Protein AF-X1DB88-F1 (afdb_monomer_lite)

Foldseek 3Di:
DDPVVVVVLVVVVVVVLVCQCVVPPVVSNVLLCCCVPVQWDADPNDIAGPDEAECCLQQQVPVPDPVSSVVSPVVHALQNLLVVQLVCVVSNHQEYEDDQPDCPGSNNSSQVSNCVVNVDHHHYD

pLDDT: mean 82.78, std 13.67, range [39.88, 97.75]

Secondary structure (DSSP, 8-state):
--HHHHHHHHHHHHHHHHHHHHS--HHHHHHHHIIIIISEEEETTEEEESS-EESHHHHT--SS-HHHHHHHHHH--HHHHHHHHHHHHHTT--EEES---STTSHHHHHHHHHHHHH--PPEE-

Structure (mmCIF, N/CA/C/O backbone):
data_AF-X1DB88-F1
#
_entry.id   AF-X1DB88-F1
#
loop_
_atom_site.group_PDB
_atom_site.id
_atom_site.type_symbol
_atom_site.label_atom_id
_atom_site.label_alt_id
_atom_site.label_comp_id
_atom_site.label_asym_id
_atom_site.label_entity_id
_atom_site.label_seq_id
_atom_site.pdbx_PDB_ins_code
_atom_site.Cartn_x
_atom_site.Cartn_y
_atom_site.Cartn_z
_atom_site.occupancy
_atom_site.B_iso_or_equiv
_atom_site.auth_seq_id
_atom_site.auth_comp_id
_atom_site.auth_asym_id
_atom_site.auth_atom_id
_atom_site.pdbx_PDB_model_num
ATOM 1 N N . MET A 1 1 ? -21.272 0.151 -5.743 1.00 48.03 1 MET A N 1
ATOM 2 C CA . MET A 1 1 ? -21.011 -0.927 -4.757 1.00 48.03 1 MET A CA 1
ATOM 3 C C . MET A 1 1 ? -22.223 -1.013 -3.844 1.00 48.03 1 MET A C 1
ATOM 5 O O . MET A 1 1 ? -22.584 0.011 -3.280 1.00 48.03 1 MET A O 1
ATOM 9 N N . SER A 1 2 ? -22.909 -2.158 -3.782 1.00 39.88 2 SER A N 1
ATOM 10 C CA . SER A 1 2 ? -24.180 -2.289 -3.052 1.00 39.88 2 SER A CA 1
ATOM 11 C C . SER A 1 2 ? -23.981 -2.237 -1.528 1.00 39.88 2 SER A C 1
ATOM 13 O O . SER A 1 2 ? -22.938 -2.641 -1.009 1.00 39.88 2 SER A O 1
ATOM 15 N N . LYS A 1 3 ? -24.991 -1.731 -0.804 1.00 49.25 3 LYS A N 1
ATOM 16 C CA . LYS A 1 3 ? -24.978 -1.561 0.664 1.00 49.25 3 LYS A CA 1
ATOM 17 C C . LYS A 1 3 ? -24.721 -2.880 1.414 1.00 49.25 3 LYS A C 1
ATOM 19 O O . LYS A 1 3 ? -24.035 -2.878 2.430 1.00 49.25 3 LYS A O 1
ATOM 24 N N . SER A 1 4 ? -25.186 -4.006 0.874 1.00 50.34 4 SER A N 1
ATOM 25 C CA . SER A 1 4 ? -25.063 -5.335 1.489 1.00 50.34 4 SER A CA 1
ATOM 26 C C . SER A 1 4 ? -23.619 -5.855 1.515 1.00 50.34 4 SER A C 1
ATOM 28 O O . SER A 1 4 ? -23.185 -6.427 2.512 1.00 50.34 4 SER A O 1
ATOM 30 N N . ILE A 1 5 ? -22.838 -5.582 0.460 1.00 50.66 5 ILE A N 1
ATOM 31 C CA . ILE A 1 5 ? -21.412 -5.954 0.388 1.00 50.66 5 ILE A CA 1
ATOM 32 C C . ILE A 1 5 ? -20.598 -5.152 1.420 1.00 50.66 5 ILE A C 1
ATOM 34 O O . ILE A 1 5 ? -19.678 -5.683 2.037 1.00 50.66 5 ILE A O 1
ATOM 38 N N . SER A 1 6 ? -20.972 -3.892 1.670 1.00 54.78 6 SER A N 1
ATOM 39 C CA . SER A 1 6 ? -20.337 -3.048 2.693 1.00 54.78 6 SER A CA 1
ATOM 40 C C . SER A 1 6 ? -20.581 -3.546 4.124 1.00 54.78 6 SER A C 1
ATOM 42 O O . SER A 1 6 ? -19.713 -3.369 4.977 1.00 54.78 6 SER A O 1
ATOM 44 N N . PHE A 1 7 ? -21.738 -4.156 4.399 1.00 65.75 7 PHE A N 1
ATOM 45 C CA . PHE A 1 7 ? -22.107 -4.640 5.734 1.00 65.75 7 PHE A CA 1
ATOM 46 C C . PHE A 1 7 ? -21.365 -5.925 6.120 1.00 65.75 7 PHE A C 1
ATOM 48 O O . PHE A 1 7 ? -20.714 -5.974 7.162 1.00 65.75 7 PHE A O 1
ATOM 55 N N . LEU A 1 8 ? -21.384 -6.937 5.246 1.00 65.25 8 LEU A N 1
ATOM 56 C CA . LEU A 1 8 ? -20.641 -8.187 5.465 1.00 65.25 8 LEU A CA 1
ATOM 57 C C . LEU A 1 8 ? -19.137 -7.927 5.606 1.00 65.25 8 LEU A C 1
ATOM 59 O O . LEU A 1 8 ? -18.464 -8.536 6.433 1.00 65.25 8 LEU A O 1
ATOM 63 N N . TYR A 1 9 ? -18.625 -6.955 4.853 1.00 60.78 9 TYR A N 1
ATOM 64 C CA . TYR A 1 9 ? -17.246 -6.506 4.967 1.00 60.78 9 TYR A CA 1
ATOM 65 C C . TYR A 1 9 ? -16.941 -5.837 6.317 1.00 60.78 9 TYR A C 1
ATOM 67 O O . TYR A 1 9 ? -15.910 -6.123 6.930 1.00 60.78 9 TYR A O 1
ATOM 75 N N . GLN A 1 10 ? -17.828 -4.965 6.809 1.00 59.25 10 GLN A N 1
ATOM 76 C CA . GLN A 1 10 ? -17.673 -4.384 8.143 1.00 59.25 10 GLN A CA 1
ATOM 77 C C . GLN A 1 10 ? -17.651 -5.473 9.214 1.00 59.25 10 GLN A C 1
ATOM 79 O O . GLN A 1 10 ? -16.769 -5.433 10.064 1.00 59.25 10 GLN A O 1
ATOM 84 N N . LEU A 1 11 ? -18.523 -6.479 9.128 1.00 72.25 11 LEU A N 1
ATOM 85 C CA . LEU A 1 11 ? -18.533 -7.609 10.060 1.00 72.25 11 LEU A CA 1
ATOM 86 C C . LEU A 1 11 ? -17.250 -8.443 10.000 1.00 72.25 11 LEU A C 1
ATOM 88 O O . LEU A 1 11 ? -16.658 -8.705 11.044 1.00 72.25 11 LEU A O 1
ATOM 92 N N . ALA A 1 12 ? -16.769 -8.799 8.805 1.00 68.19 12 ALA A N 1
ATOM 93 C CA . ALA A 1 12 ? -15.507 -9.526 8.639 1.00 68.19 12 ALA A CA 1
ATOM 94 C C . ALA A 1 12 ? -14.311 -8.743 9.210 1.00 68.19 12 ALA A C 1
ATOM 96 O O . ALA A 1 12 ? -13.368 -9.323 9.749 1.00 68.19 12 ALA A O 1
ATOM 97 N N . ARG A 1 13 ? -14.354 -7.408 9.142 1.00 63.41 13 ARG A N 1
ATOM 98 C CA . ARG A 1 13 ? -13.361 -6.531 9.767 1.00 63.41 13 ARG A CA 1
ATOM 99 C C . ARG A 1 13 ? -13.475 -6.525 11.282 1.00 63.41 13 ARG A C 1
ATOM 101 O O . ARG A 1 13 ? -12.442 -6.588 11.941 1.00 63.41 13 ARG A O 1
ATOM 108 N N . THR A 1 14 ? -14.684 -6.419 11.828 1.00 69.44 14 THR A N 1
ATOM 109 C CA . THR A 1 14 ? -14.885 -6.478 13.277 1.00 69.44 14 THR A CA 1
ATOM 110 C C . THR A 1 14 ? -14.410 -7.827 13.798 1.00 69.44 14 THR A C 1
ATOM 112 O O . THR A 1 14 ? -13.682 -7.849 14.776 1.00 69.44 14 THR A O 1
ATOM 115 N N . ALA A 1 15 ? -14.695 -8.920 13.085 1.00 72.81 15 ALA A N 1
ATOM 116 C CA . ALA A 1 15 ? -14.207 -10.258 13.405 1.00 72.81 15 ALA A CA 1
ATOM 117 C C . ALA A 1 15 ? -12.674 -10.352 13.359 1.00 72.81 15 ALA A C 1
ATOM 119 O O . ALA A 1 15 ? -12.082 -10.792 14.331 1.00 72.81 15 ALA A O 1
ATOM 120 N N . ASN A 1 16 ? -12.014 -9.854 12.306 1.00 68.38 16 ASN A N 1
ATOM 121 C CA . ASN A 1 16 ? -10.545 -9.835 12.214 1.00 68.38 16 ASN A CA 1
ATOM 122 C C . ASN A 1 16 ? -9.880 -8.931 13.268 1.00 68.38 16 ASN A C 1
ATOM 124 O O . ASN A 1 16 ? -8.801 -9.239 13.776 1.00 68.38 16 ASN A O 1
ATOM 128 N N . ASP A 1 17 ? -10.476 -7.775 13.571 1.00 66.12 17 ASP A N 1
ATOM 129 C CA . ASP A 1 17 ? -9.993 -6.902 14.641 1.00 66.12 17 ASP A CA 1
ATOM 130 C C . ASP A 1 17 ? -10.212 -7.577 16.005 1.00 66.12 17 ASP A C 1
ATOM 132 O O . ASP A 1 17 ? -9.302 -7.531 16.823 1.00 66.12 17 ASP A O 1
ATOM 136 N N . ILE A 1 18 ? -11.341 -8.257 16.230 1.00 71.56 18 ILE A N 1
ATOM 137 C CA . ILE A 1 18 ? -11.611 -9.046 17.442 1.00 71.56 18 ILE A CA 1
ATOM 138 C C . ILE A 1 18 ? -10.626 -10.206 17.555 1.00 71.56 18 ILE A C 1
ATOM 140 O O . ILE A 1 18 ? -10.015 -10.347 18.599 1.00 71.56 18 ILE A O 1
ATOM 144 N N . GLU A 1 19 ? -10.398 -10.982 16.499 1.00 71.06 19 GLU A N 1
ATOM 145 C CA . GLU A 1 19 ? -9.444 -12.095 16.476 1.00 71.06 19 GLU A CA 1
ATOM 146 C C . GLU A 1 19 ? -8.027 -11.608 16.800 1.00 71.06 19 GLU A C 1
ATOM 148 O O . GLU A 1 19 ? -7.332 -12.183 17.634 1.00 71.06 19 GLU A O 1
ATOM 153 N N . LYS A 1 20 ? -7.597 -10.484 16.212 1.00 64.12 20 LYS A N 1
ATOM 154 C CA . LYS A 1 20 ? -6.276 -9.911 16.508 1.00 64.12 20 LYS A CA 1
ATOM 155 C C . LYS A 1 20 ? -6.196 -9.275 17.890 1.00 64.12 20 LYS A C 1
ATOM 157 O O . LYS A 1 20 ? -5.122 -9.314 18.488 1.00 64.12 20 LYS A O 1
ATOM 162 N N . LEU A 1 21 ? -7.290 -8.717 18.406 1.00 66.12 21 LEU A N 1
ATOM 163 C CA . LEU A 1 21 ? -7.371 -8.240 19.786 1.00 66.12 21 LEU A CA 1
ATOM 164 C C . LEU A 1 21 ? -7.405 -9.405 20.790 1.00 66.12 21 LEU A C 1
ATOM 166 O O . LEU A 1 21 ? -6.827 -9.297 21.864 1.00 66.12 21 LEU A O 1
ATOM 170 N N . ALA A 1 22 ? -8.009 -10.528 20.410 1.00 68.81 22 ALA A N 1
ATOM 171 C CA . ALA A 1 22 ? -8.119 -11.759 21.186 1.00 68.81 22 ALA A CA 1
ATOM 172 C C . ALA A 1 22 ? -6.899 -12.682 21.034 1.00 68.81 22 ALA A C 1
ATOM 174 O O . ALA A 1 22 ? -6.769 -13.639 21.787 1.00 68.81 22 ALA A O 1
ATOM 175 N N . SER A 1 23 ? -5.971 -12.378 20.115 1.00 72.50 23 SER A N 1
ATOM 176 C CA . SER A 1 23 ? -4.756 -13.172 19.861 1.00 72.50 23 SER A CA 1
ATOM 177 C C . SER A 1 23 ? -3.796 -13.278 21.054 1.00 72.50 23 SER A C 1
ATOM 179 O O . SER A 1 23 ? -2.788 -13.974 20.961 1.00 72.50 23 SER A O 1
ATOM 181 N N . GLY A 1 24 ? -4.069 -12.572 22.156 1.00 68.69 24 GLY A N 1
ATOM 182 C CA . GLY A 1 24 ? -3.324 -12.669 23.411 1.00 68.69 24 GLY A CA 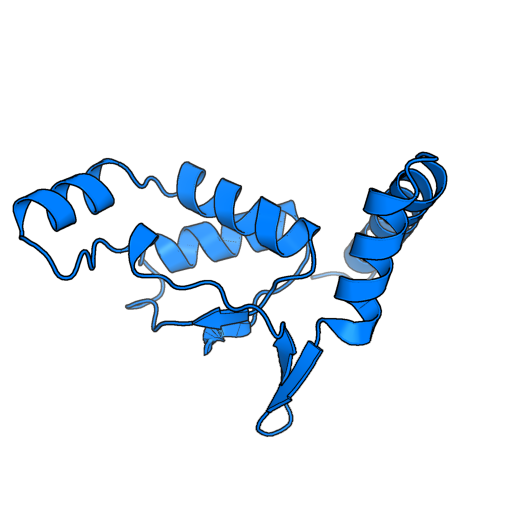1
ATOM 183 C C . GLY A 1 24 ? -1.928 -12.044 23.385 1.00 68.69 24 GLY A C 1
ATOM 184 O O . GLY A 1 24 ? -1.316 -11.934 24.439 1.00 68.69 24 GLY A O 1
ATOM 185 N N . ASP A 1 25 ? -1.428 -11.595 22.226 1.00 78.38 25 ASP A N 1
ATOM 186 C CA . ASP A 1 25 ? -0.141 -10.903 22.095 1.00 78.38 25 ASP A CA 1
ATOM 187 C C . ASP A 1 25 ? -0.303 -9.396 22.403 1.00 78.38 25 ASP A C 1
ATOM 189 O O . ASP A 1 25 ? -0.801 -8.632 21.557 1.00 78.38 25 ASP A O 1
ATOM 193 N N . PRO A 1 26 ? 0.163 -8.921 23.576 1.00 74.81 26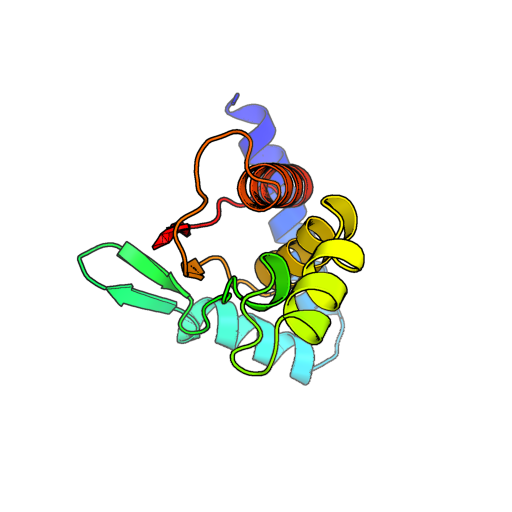 PRO A N 1
ATOM 194 C CA . PRO A 1 26 ? -0.052 -7.544 24.005 1.00 74.81 26 PRO A CA 1
ATOM 195 C C . PRO A 1 26 ? 0.628 -6.527 23.080 1.00 74.81 26 PRO A C 1
ATOM 197 O O . PRO A 1 26 ? 0.132 -5.409 22.917 1.00 74.81 26 PRO A O 1
ATOM 200 N N . LYS A 1 27 ? 1.723 -6.899 22.400 1.00 71.56 27 LYS A N 1
ATOM 201 C CA . LYS A 1 27 ? 2.420 -6.006 21.462 1.00 71.56 27 LYS A CA 1
ATOM 202 C C . LYS A 1 27 ? 1.616 -5.818 20.179 1.00 71.56 27 LYS A C 1
ATOM 204 O O . LYS A 1 27 ? 1.534 -4.699 19.664 1.00 71.56 27 LYS A O 1
ATOM 209 N N . ARG A 1 28 ? 0.997 -6.885 19.659 1.00 66.94 28 ARG A N 1
ATOM 210 C CA . ARG A 1 28 ? 0.124 -6.808 18.471 1.00 66.94 28 ARG A CA 1
ATOM 211 C C . ARG A 1 28 ? -1.119 -5.972 18.747 1.00 66.94 28 ARG A C 1
ATOM 213 O O . ARG A 1 28 ? -1.453 -5.123 17.917 1.00 66.94 28 ARG A O 1
ATOM 220 N N . ILE A 1 29 ? -1.738 -6.163 19.909 1.00 69.12 29 ILE A N 1
ATOM 221 C CA . ILE A 1 29 ? -2.908 -5.410 20.383 1.00 69.12 29 ILE A CA 1
ATOM 222 C C . ILE A 1 29 ? -2.577 -3.918 20.493 1.00 69.12 29 ILE A C 1
ATOM 224 O O . ILE A 1 29 ? -3.216 -3.087 19.840 1.00 69.12 29 ILE A O 1
ATOM 228 N N . ALA A 1 30 ? -1.519 -3.579 21.237 1.00 71.00 30 ALA A N 1
ATOM 229 C CA . ALA A 1 30 ? -1.095 -2.198 21.444 1.00 71.00 30 ALA A CA 1
ATOM 230 C C . ALA A 1 30 ? -0.719 -1.504 20.127 1.00 71.00 30 ALA A C 1
ATOM 232 O O . ALA A 1 30 ? -1.116 -0.363 19.889 1.00 71.00 30 ALA A O 1
ATOM 233 N N . ARG A 1 31 ? -0.017 -2.197 19.219 1.00 67.88 31 ARG A N 1
ATOM 234 C CA . ARG A 1 31 ? 0.323 -1.658 17.892 1.00 67.88 31 ARG A CA 1
ATOM 235 C C . ARG A 1 31 ? -0.923 -1.392 17.045 1.00 67.88 31 ARG A C 1
ATOM 237 O O . ARG A 1 31 ? -0.990 -0.368 16.367 1.00 67.88 31 ARG A O 1
ATOM 244 N N . ARG A 1 32 ? -1.916 -2.287 17.088 1.00 68.25 32 ARG A N 1
ATOM 245 C CA . ARG A 1 32 ? -3.189 -2.143 16.363 1.00 68.25 32 ARG A CA 1
ATOM 246 C C . ARG A 1 32 ? -3.975 -0.940 16.879 1.00 68.25 32 ARG A C 1
ATOM 248 O O . ARG A 1 32 ? -4.408 -0.116 16.076 1.00 68.25 32 ARG A O 1
ATOM 255 N N . ALA A 1 33 ? -4.094 -0.809 18.199 1.00 72.50 33 ALA A N 1
ATOM 256 C CA . ALA A 1 33 ? -4.748 0.325 18.839 1.00 72.50 33 ALA A CA 1
ATOM 257 C C . ALA A 1 33 ? -4.011 1.638 18.521 1.00 72.50 33 ALA A C 1
ATOM 259 O O . ALA A 1 33 ? -4.620 2.588 18.030 1.00 72.50 33 ALA A O 1
ATOM 260 N N . LYS A 1 34 ? -2.682 1.669 18.672 1.00 71.25 34 LYS A N 1
ATOM 261 C CA . LYS A 1 34 ? -1.853 2.837 18.339 1.00 71.25 34 LYS A CA 1
ATOM 262 C C . LYS A 1 34 ? -2.035 3.270 16.884 1.00 71.25 34 LYS A C 1
ATOM 264 O O . LYS A 1 34 ? -2.279 4.444 16.637 1.00 71.25 34 LYS A O 1
ATOM 269 N N . ASN A 1 35 ? -1.987 2.354 15.918 1.00 67.69 35 ASN A N 1
ATOM 270 C CA . ASN A 1 35 ? -2.169 2.710 14.507 1.00 67.69 35 ASN A CA 1
ATOM 271 C C . ASN A 1 35 ? -3.604 3.157 14.187 1.00 67.69 35 ASN A C 1
ATOM 273 O O . ASN A 1 35 ? -3.794 4.033 13.344 1.00 67.69 35 ASN A O 1
ATOM 277 N N . LYS A 1 36 ? -4.612 2.585 14.857 1.00 69.56 36 LYS A N 1
ATOM 278 C CA . LYS A 1 36 ? -6.027 2.921 14.638 1.00 69.56 36 LYS A CA 1
ATOM 279 C C . LYS A 1 36 ? -6.397 4.292 15.211 1.00 69.56 36 LYS A C 1
ATOM 281 O O . LYS A 1 36 ? -7.135 5.017 14.552 1.00 69.56 36 LYS A O 1
ATOM 286 N N . TYR A 1 37 ? -5.863 4.650 16.380 1.00 67.31 37 TYR A N 1
ATOM 287 C CA . TYR A 1 37 ? -6.253 5.864 17.112 1.00 67.31 37 TYR A CA 1
ATOM 288 C C . TYR A 1 37 ? -5.208 6.990 17.059 1.00 67.31 37 TYR A C 1
ATOM 290 O O . TYR A 1 37 ? -5.570 8.154 16.949 1.00 67.31 37 TYR A O 1
ATOM 298 N N . ILE A 1 38 ? -3.912 6.666 17.073 1.00 70.38 38 ILE A N 1
ATOM 299 C CA . ILE A 1 38 ? -2.797 7.638 17.086 1.00 70.38 38 ILE A CA 1
ATOM 300 C C . ILE A 1 38 ? -2.095 7.690 15.714 1.00 70.38 38 ILE A C 1
ATOM 302 O O . ILE A 1 38 ? -1.330 8.601 15.417 1.00 70.38 38 ILE A O 1
ATOM 306 N N . GLY A 1 39 ? -2.366 6.748 14.813 1.00 79.56 39 GLY A N 1
ATOM 307 C CA . GLY A 1 39 ? -1.694 6.644 13.516 1.00 79.56 39 GLY A CA 1
ATOM 308 C C . GLY A 1 39 ? -2.177 7.610 12.429 1.00 79.56 39 GLY A C 1
ATOM 309 O O . GLY A 1 39 ? -1.722 7.476 11.296 1.00 79.56 39 GLY A O 1
ATOM 310 N N . ARG A 1 40 ? -3.087 8.553 12.719 1.00 87.38 40 ARG A N 1
ATOM 311 C CA . ARG A 1 40 ? -3.695 9.445 11.709 1.00 87.38 40 ARG A CA 1
ATOM 312 C C . ARG A 1 40 ? -3.595 10.927 12.060 1.00 87.38 40 ARG A C 1
ATOM 314 O O . ARG A 1 40 ? -3.721 11.293 13.226 1.00 87.38 40 ARG A O 1
ATOM 321 N N . THR A 1 41 ? -3.450 11.764 11.041 1.00 89.00 41 THR A N 1
ATOM 322 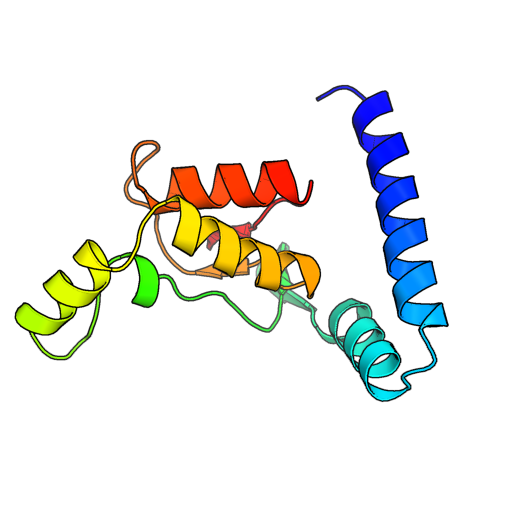C CA . THR A 1 41 ? -3.448 13.233 11.139 1.00 89.00 41 THR A CA 1
ATOM 323 C C . THR A 1 41 ? -4.404 13.806 10.100 1.00 89.00 41 THR A C 1
ATOM 325 O O . THR A 1 41 ? -4.604 13.198 9.052 1.00 89.00 41 THR A O 1
ATOM 328 N N . VAL A 1 42 ? -4.999 14.966 10.373 1.00 89.38 42 VAL A N 1
ATOM 329 C CA . VAL A 1 42 ? -5.774 15.714 9.375 1.00 89.38 42 VAL A CA 1
ATOM 330 C C . VAL A 1 42 ? -4.859 16.744 8.716 1.00 89.38 42 VAL A C 1
ATOM 332 O O . VAL A 1 42 ? -4.259 17.559 9.410 1.00 89.38 42 VAL A O 1
ATOM 335 N N . VAL A 1 43 ? -4.747 16.702 7.390 1.00 89.44 43 VAL A N 1
ATOM 336 C CA . VAL A 1 43 ? -3.989 17.668 6.580 1.00 89.44 43 VAL A CA 1
ATOM 337 C C . VAL A 1 43 ? -4.919 18.173 5.483 1.00 89.44 43 VAL A C 1
ATOM 339 O O . VAL A 1 43 ? -5.499 17.367 4.761 1.00 89.44 43 VAL A O 1
ATOM 342 N N . GLY A 1 44 ? -5.128 19.491 5.393 1.00 88.31 44 GLY A N 1
ATOM 343 C CA . GLY A 1 44 ? -6.020 20.083 4.384 1.00 88.31 44 GLY A CA 1
ATOM 344 C C . GLY A 1 44 ? -7.452 19.522 4.401 1.00 88.31 44 GLY A C 1
ATOM 345 O O . GLY A 1 44 ? -8.054 19.346 3.350 1.00 88.31 44 GLY A O 1
ATOM 346 N N . GLY A 1 45 ? -7.975 19.155 5.578 1.00 88.75 45 GLY A N 1
ATOM 347 C CA . GLY A 1 45 ? -9.302 18.536 5.724 1.00 88.75 45 GLY A CA 1
ATOM 348 C C . GLY A 1 45 ? -9.365 17.034 5.409 1.00 88.75 45 GLY A C 1
ATOM 349 O O . GLY A 1 45 ? -10.403 16.410 5.625 1.00 88.75 45 GLY A O 1
ATOM 350 N N . VAL A 1 46 ? -8.265 16.414 4.970 1.00 87.06 46 VAL A N 1
ATOM 351 C CA . VAL A 1 46 ? -8.189 14.974 4.681 1.00 87.06 46 VAL A CA 1
ATOM 352 C C . VAL A 1 46 ? -7.507 14.243 5.838 1.00 87.06 46 VAL A C 1
ATOM 354 O O . VAL A 1 46 ? -6.387 14.569 6.229 1.00 87.06 46 VAL A O 1
ATOM 357 N N . SER A 1 47 ? -8.167 13.224 6.399 1.00 88.56 47 SER A N 1
ATOM 358 C CA . SER A 1 47 ? -7.547 12.338 7.394 1.00 88.56 47 SER A CA 1
ATOM 359 C C . SER A 1 47 ? -6.609 11.355 6.698 1.00 88.56 47 SER A C 1
ATOM 361 O O . SER A 1 47 ? -7.078 10.441 6.021 1.00 88.56 47 SER A O 1
ATOM 363 N N . VAL A 1 48 ? -5.303 11.497 6.905 1.00 91.38 48 VAL A N 1
ATOM 364 C CA . VAL A 1 48 ? -4.245 10.662 6.317 1.00 91.38 48 VAL A CA 1
ATOM 365 C C . VAL A 1 48 ? -3.548 9.816 7.384 1.00 91.38 48 VAL A C 1
ATOM 367 O O . VAL A 1 48 ? -3.487 10.199 8.557 1.00 91.38 48 VAL A O 1
ATOM 370 N N . SER A 1 49 ? -3.005 8.654 7.008 1.00 91.75 49 SER A N 1
ATOM 371 C CA . SER A 1 49 ? -2.075 7.927 7.876 1.00 91.75 49 SER A CA 1
ATOM 372 C C . SER A 1 49 ? -0.771 8.717 8.048 1.00 91.75 49 SER A C 1
ATOM 374 O O . SER A 1 49 ? -0.237 9.262 7.087 1.00 91.75 49 SER A O 1
ATOM 376 N N . ARG A 1 50 ? -0.248 8.775 9.283 1.00 90.06 50 ARG A N 1
ATOM 377 C CA . ARG A 1 50 ? 1.022 9.449 9.622 1.00 90.06 50 ARG A CA 1
ATOM 378 C C . ARG A 1 50 ? 2.224 8.811 8.925 1.00 90.06 50 ARG A C 1
ATOM 380 O O . ARG A 1 50 ? 3.179 9.499 8.595 1.00 90.06 50 ARG A O 1
ATOM 387 N N . MET A 1 51 ? 2.173 7.497 8.716 1.00 90.56 51 MET A N 1
ATOM 388 C CA . MET A 1 51 ? 3.090 6.803 7.819 1.00 90.56 51 MET A CA 1
ATOM 389 C C . MET A 1 51 ? 2.506 6.840 6.408 1.00 90.56 51 MET A C 1
ATOM 391 O O . MET A 1 51 ? 1.325 6.541 6.231 1.00 90.56 51 MET A O 1
ATOM 395 N N . ILE A 1 52 ? 3.330 7.185 5.424 1.00 92.44 52 ILE A N 1
ATOM 396 C CA . ILE A 1 52 ? 2.954 7.235 4.010 1.00 92.44 52 ILE A CA 1
ATOM 397 C C . ILE A 1 52 ? 3.711 6.167 3.228 1.00 92.44 52 ILE A C 1
ATOM 399 O O . ILE A 1 52 ? 4.828 5.784 3.579 1.00 92.44 52 ILE A O 1
ATOM 403 N N . ILE A 1 53 ? 3.096 5.689 2.157 1.00 95.06 53 ILE A N 1
ATOM 404 C CA . ILE A 1 53 ? 3.677 4.690 1.270 1.00 95.06 53 ILE A CA 1
ATOM 405 C C . ILE A 1 53 ? 4.325 5.429 0.101 1.00 95.06 53 ILE A C 1
ATOM 407 O O . ILE A 1 53 ? 3.629 5.985 -0.746 1.00 95.06 53 ILE A O 1
ATOM 411 N N . GLY A 1 54 ? 5.657 5.445 0.064 1.00 93.12 54 GLY A N 1
ATOM 412 C CA . GLY A 1 54 ? 6.415 6.010 -1.052 1.00 93.12 54 GLY A CA 1
ATOM 413 C C . GLY A 1 54 ? 6.420 5.084 -2.269 1.00 93.12 54 GLY A C 1
ATOM 414 O O . GLY A 1 54 ? 6.479 3.862 -2.136 1.00 93.12 54 GLY A O 1
ATOM 415 N N . THR A 1 55 ? 6.390 5.666 -3.466 1.00 92.94 55 THR A N 1
ATOM 416 C CA . THR A 1 55 ? 6.204 4.923 -4.727 1.00 92.94 55 THR A CA 1
ATOM 417 C C . THR A 1 55 ? 7.497 4.641 -5.499 1.00 92.94 55 THR A C 1
ATOM 419 O O . THR A 1 55 ? 7.489 3.875 -6.463 1.00 92.94 55 THR A O 1
ATOM 422 N N . ASN A 1 56 ? 8.638 5.154 -5.032 1.00 92.88 56 ASN A N 1
ATOM 423 C CA . ASN A 1 56 ? 9.945 4.972 -5.678 1.00 92.88 56 ASN A CA 1
ATOM 424 C C . ASN A 1 56 ? 10.354 3.500 -5.810 1.00 92.88 56 ASN A C 1
ATOM 426 O O . ASN A 1 56 ? 10.801 3.074 -6.875 1.00 92.88 56 ASN A O 1
ATOM 430 N N . TRP A 1 57 ? 10.135 2.707 -4.754 1.00 93.44 57 TRP A N 1
ATOM 431 C CA . TRP A 1 57 ? 10.431 1.271 -4.750 1.00 93.44 57 TRP A CA 1
ATOM 432 C C . TRP A 1 57 ? 9.517 0.458 -5.677 1.00 93.44 57 TRP A C 1
ATOM 434 O O . TRP A 1 57 ? 9.789 -0.713 -5.920 1.00 93.44 57 TRP A O 1
ATOM 444 N N . PHE A 1 58 ? 8.448 1.056 -6.203 1.00 93.19 58 PHE A N 1
ATOM 445 C CA . PHE A 1 58 ? 7.537 0.413 -7.151 1.00 93.19 58 PHE A CA 1
ATOM 446 C C . PHE A 1 58 ? 7.808 0.843 -8.591 1.00 93.19 58 PHE A C 1
ATOM 448 O O . PHE A 1 58 ? 7.679 0.034 -9.504 1.00 93.19 58 PHE A O 1
ATOM 455 N N . LEU A 1 59 ? 8.173 2.112 -8.785 1.00 91.56 59 LEU A N 1
ATOM 456 C CA . LEU A 1 59 ? 8.269 2.745 -10.102 1.00 91.56 59 LEU A CA 1
ATOM 457 C C . LEU A 1 59 ? 9.704 2.871 -10.631 1.00 91.56 59 LEU A C 1
ATOM 459 O O . LEU A 1 59 ? 9.896 3.291 -11.766 1.00 91.56 59 LEU A O 1
ATOM 463 N N . GLY A 1 60 ? 10.707 2.475 -9.844 1.00 91.88 60 GLY A N 1
ATOM 464 C CA . GLY A 1 60 ? 12.102 2.467 -10.283 1.00 91.88 60 GLY A CA 1
ATOM 465 C C . GLY A 1 60 ? 12.803 3.809 -10.194 1.00 91.88 60 GLY A C 1
ATOM 466 O O . GLY A 1 60 ? 13.634 4.105 -11.040 1.00 91.88 60 GLY A O 1
ATOM 467 N N . TYR A 1 61 ? 12.503 4.600 -9.165 1.00 91.81 61 TYR A N 1
ATOM 468 C CA . TYR A 1 61 ? 13.230 5.835 -8.862 1.00 91.81 61 TYR A CA 1
ATOM 469 C C . TYR A 1 61 ? 14.301 5.559 -7.797 1.00 91.81 61 TYR A C 1
ATOM 471 O O . TYR A 1 61 ? 14.091 5.825 -6.612 1.00 91.81 61 TYR A O 1
ATOM 479 N N . SER A 1 62 ? 15.433 4.962 -8.187 1.00 93.75 62 SER A N 1
ATOM 480 C CA . SER A 1 62 ? 16.470 4.521 -7.234 1.00 93.75 62 SER A CA 1
ATOM 481 C C . SER A 1 62 ? 17.356 5.641 -6.682 1.00 93.75 62 SER A C 1
ATOM 483 O O . SER A 1 62 ? 18.092 5.399 -5.725 1.00 93.75 62 SER A O 1
ATOM 485 N N . HIS A 1 63 ? 17.351 6.829 -7.301 1.00 93.75 63 HIS A N 1
ATOM 486 C CA . HIS A 1 63 ? 18.268 7.947 -6.998 1.00 93.75 63 HIS A CA 1
ATOM 487 C C . HIS A 1 63 ? 19.755 7.562 -7.005 1.00 93.75 63 HIS A C 1
ATOM 489 O O . HIS A 1 63 ? 20.573 8.210 -6.364 1.00 93.75 63 HIS A O 1
ATOM 495 N N . THR A 1 64 ? 20.112 6.476 -7.697 1.00 96.69 64 THR A N 1
ATOM 496 C CA . THR A 1 64 ? 21.485 5.963 -7.715 1.00 96.69 64 THR A CA 1
ATOM 497 C C . THR A 1 64 ? 21.997 5.767 -9.134 1.00 96.69 64 THR A C 1
ATOM 499 O O . THR A 1 64 ? 22.992 6.369 -9.520 1.00 96.69 64 THR A O 1
ATOM 502 N N . SER A 1 65 ? 21.368 4.884 -9.915 1.00 97.12 65 SER A N 1
ATOM 503 C CA . SER A 1 65 ? 21.794 4.613 -11.288 1.00 97.12 65 SER A CA 1
ATOM 504 C C . SER A 1 65 ? 20.692 3.950 -12.103 1.00 97.12 65 SER A C 1
ATOM 506 O O . SER A 1 65 ? 19.848 3.221 -11.577 1.00 97.12 65 SER A O 1
ATOM 508 N N . ARG A 1 66 ? 20.783 4.100 -13.427 1.00 96.38 66 ARG A N 1
ATOM 509 C CA . ARG A 1 66 ? 19.841 3.492 -14.374 1.00 96.38 66 ARG A CA 1
ATOM 510 C C . ARG A 1 66 ? 19.789 1.964 -14.277 1.00 96.38 66 ARG A C 1
ATOM 512 O O . ARG A 1 66 ? 18.749 1.362 -14.530 1.00 96.38 66 ARG A O 1
ATOM 519 N N . ALA A 1 67 ? 20.898 1.318 -13.910 1.00 97.75 67 ALA A N 1
ATOM 520 C CA . ALA A 1 67 ? 20.923 -0.126 -13.685 1.00 97.75 67 ALA A CA 1
ATOM 521 C C . ALA A 1 67 ? 20.029 -0.524 -12.496 1.00 97.75 67 ALA A C 1
ATOM 523 O O . ALA A 1 67 ? 19.280 -1.497 -12.593 1.00 97.75 67 ALA A O 1
ATOM 524 N N . LYS A 1 68 ? 20.044 0.259 -11.408 1.00 96.88 68 LYS A N 1
ATOM 525 C CA . LYS A 1 68 ? 19.176 0.027 -10.245 1.00 96.88 68 LYS A CA 1
ATOM 526 C C . LYS A 1 68 ? 17.711 0.353 -10.541 1.00 96.88 68 LYS A C 1
ATOM 528 O O . LYS A 1 68 ? 16.837 -0.390 -10.104 1.00 96.88 68 LYS A O 1
ATOM 533 N N . ASP A 1 69 ? 17.434 1.379 -11.342 1.00 95.38 69 ASP A N 1
ATOM 534 C CA . ASP A 1 69 ? 16.068 1.691 -11.796 1.00 95.38 69 ASP A CA 1
ATOM 535 C C . ASP A 1 69 ? 15.462 0.525 -12.597 1.00 95.38 69 ASP A C 1
ATOM 537 O O . ASP A 1 69 ? 14.328 0.093 -12.356 1.00 95.38 69 ASP A O 1
ATOM 541 N N . ARG A 1 70 ? 16.253 -0.054 -13.514 1.00 96.69 70 ARG A N 1
ATOM 542 C CA . ARG A 1 70 ? 15.866 -1.243 -14.294 1.00 96.69 70 ARG A CA 1
ATOM 543 C C . ARG A 1 70 ? 15.674 -2.475 -13.419 1.00 96.69 70 ARG A C 1
ATOM 545 O O . ARG A 1 70 ? 14.752 -3.246 -13.659 1.00 96.69 70 ARG A O 1
ATOM 552 N N . PHE A 1 71 ? 16.517 -2.655 -12.404 1.00 97.19 71 PHE A N 1
ATOM 553 C CA . PHE A 1 71 ? 16.336 -3.734 -11.438 1.00 97.19 71 PHE A CA 1
ATOM 554 C C . PHE A 1 71 ? 14.992 -3.606 -10.715 1.00 97.19 71 PHE A C 1
ATOM 556 O O . PHE A 1 71 ? 14.235 -4.571 -10.679 1.00 97.19 71 PHE A O 1
ATOM 563 N N . ILE A 1 72 ? 14.661 -2.421 -10.194 1.00 95.31 72 ILE A N 1
ATOM 564 C CA . ILE A 1 72 ? 13.402 -2.201 -9.471 1.00 95.31 72 ILE A CA 1
ATOM 565 C C . ILE A 1 72 ? 12.205 -2.465 -10.389 1.00 95.31 72 ILE A C 1
ATOM 567 O O . ILE A 1 72 ? 11.325 -3.242 -10.030 1.00 95.31 72 ILE A O 1
ATOM 571 N N . THR A 1 73 ? 12.182 -1.877 -11.586 1.00 93.38 73 THR A N 1
ATOM 572 C CA . THR A 1 73 ? 11.064 -2.060 -12.532 1.00 93.38 73 THR A CA 1
ATOM 573 C C . THR A 1 73 ? 10.937 -3.495 -13.045 1.00 93.38 73 THR A C 1
ATOM 575 O O . THR A 1 73 ? 9.821 -3.966 -13.241 1.00 93.38 73 THR A O 1
ATOM 578 N N . GLY A 1 74 ? 12.047 -4.221 -13.215 1.00 95.25 74 GLY A N 1
ATOM 579 C CA . GLY A 1 74 ? 12.029 -5.644 -13.570 1.00 95.25 74 GLY A CA 1
ATOM 580 C C . GLY A 1 74 ? 11.628 -6.561 -12.408 1.00 95.25 74 GLY A C 1
ATOM 581 O O . GLY A 1 74 ? 11.010 -7.605 -12.617 1.00 95.25 74 GLY A O 1
ATOM 582 N N . TYR A 1 75 ? 11.949 -6.176 -11.172 1.00 96.25 75 TYR A N 1
ATOM 583 C CA . TYR A 1 75 ? 11.609 -6.938 -9.971 1.00 96.25 75 TYR A CA 1
ATOM 584 C C . TYR A 1 75 ? 10.142 -6.749 -9.563 1.00 96.25 75 TYR A C 1
ATOM 586 O O . TYR A 1 75 ? 9.474 -7.701 -9.141 1.00 96.25 75 TYR A O 1
ATOM 594 N N . GLN A 1 76 ? 9.623 -5.528 -9.687 1.00 95.44 76 GLN A N 1
ATOM 595 C CA . GLN A 1 76 ? 8.287 -5.165 -9.235 1.00 95.44 76 GLN A CA 1
ATOM 596 C C . GLN A 1 76 ? 7.214 -5.551 -10.247 1.00 95.44 76 GLN A C 1
ATOM 598 O O . GLN A 1 76 ? 7.031 -4.922 -11.283 1.00 95.44 76 GLN A O 1
ATOM 603 N N . THR A 1 77 ? 6.434 -6.572 -9.902 1.00 95.31 77 THR A N 1
ATOM 604 C CA . THR A 1 77 ? 5.236 -6.950 -10.658 1.00 95.31 77 THR A CA 1
ATOM 605 C C . THR A 1 77 ? 3.990 -6.354 -10.011 1.00 95.31 77 THR A C 1
ATOM 607 O O . THR A 1 77 ? 3.966 -6.102 -8.805 1.00 95.31 77 THR A O 1
ATOM 610 N N . ARG A 1 78 ? 2.901 -6.211 -10.781 1.00 94.75 78 ARG A N 1
ATOM 611 C CA . ARG A 1 78 ? 1.580 -5.800 -10.261 1.00 94.75 78 ARG A CA 1
ATOM 612 C C . ARG A 1 78 ? 1.180 -6.588 -9.007 1.00 94.75 78 ARG A C 1
ATOM 614 O O . ARG A 1 78 ? 0.716 -6.001 -8.037 1.00 94.75 78 ARG A O 1
ATOM 621 N N . GLY A 1 79 ? 1.397 -7.906 -9.018 1.00 94.69 79 GLY A N 1
ATOM 622 C CA . GLY A 1 79 ? 1.080 -8.787 -7.893 1.00 94.69 79 GLY A CA 1
ATOM 623 C C . GLY A 1 79 ? 1.940 -8.527 -6.654 1.00 94.69 79 GLY A C 1
ATOM 624 O O . GLY A 1 79 ? 1.399 -8.481 -5.551 1.00 94.69 79 GLY A O 1
ATOM 625 N N . ARG A 1 80 ? 3.251 -8.303 -6.829 1.00 96.00 80 ARG A N 1
ATOM 626 C CA . ARG A 1 80 ? 4.166 -7.964 -5.723 1.00 96.00 80 ARG A CA 1
ATOM 627 C C . ARG A 1 80 ? 3.807 -6.625 -5.095 1.00 96.00 80 ARG A C 1
ATOM 629 O O . ARG A 1 80 ? 3.663 -6.553 -3.878 1.00 96.00 80 ARG A O 1
ATOM 636 N N . ILE A 1 81 ? 3.591 -5.601 -5.921 1.00 96.31 81 ILE A N 1
ATOM 637 C CA . ILE A 1 81 ? 3.176 -4.276 -5.448 1.00 96.31 81 ILE A CA 1
ATOM 638 C C . ILE A 1 81 ? 1.853 -4.399 -4.681 1.00 96.31 81 ILE A C 1
ATOM 640 O O . ILE A 1 81 ? 1.764 -3.930 -3.551 1.00 96.31 81 ILE A O 1
ATOM 644 N N . ALA A 1 82 ? 0.851 -5.091 -5.237 1.00 96.19 82 ALA A N 1
ATOM 645 C CA . ALA A 1 82 ? -0.435 -5.288 -4.570 1.00 96.19 82 ALA A CA 1
ATOM 646 C C . ALA A 1 82 ? -0.290 -6.003 -3.216 1.00 96.19 82 ALA A C 1
ATOM 648 O O . ALA A 1 82 ? -0.913 -5.580 -2.248 1.00 96.19 82 ALA A O 1
ATOM 649 N N . GLY A 1 83 ? 0.560 -7.032 -3.120 1.00 94.75 83 GLY A N 1
ATOM 650 C CA . GLY A 1 83 ? 0.839 -7.725 -1.857 1.00 94.75 83 GLY A CA 1
ATOM 651 C C . GLY A 1 83 ? 1.516 -6.830 -0.812 1.00 94.75 83 GLY A C 1
ATOM 652 O O . GLY A 1 83 ? 1.170 -6.882 0.364 1.00 94.75 83 GLY A O 1
ATOM 653 N N . ILE A 1 84 ? 2.428 -5.947 -1.226 1.00 96.25 84 ILE A N 1
ATOM 654 C CA . ILE A 1 84 ? 3.032 -4.956 -0.321 1.00 96.25 84 ILE A CA 1
ATOM 655 C C . ILE A 1 84 ? 1.968 -3.963 0.176 1.00 96.25 84 ILE A C 1
ATOM 657 O O . ILE A 1 84 ? 1.864 -3.706 1.378 1.00 96.25 84 ILE A O 1
ATOM 661 N N . LEU A 1 85 ? 1.150 -3.422 -0.732 1.00 95.69 85 LEU A N 1
ATOM 662 C CA . LEU A 1 85 ? 0.066 -2.489 -0.398 1.00 95.69 85 LEU A CA 1
ATOM 663 C C . LEU A 1 85 ? -0.979 -3.129 0.525 1.00 95.69 85 LEU A C 1
ATOM 665 O O . LEU A 1 85 ? -1.504 -2.468 1.421 1.00 95.69 85 LEU A O 1
ATOM 669 N N . GLU A 1 86 ? -1.241 -4.422 0.350 1.00 93.81 86 GLU A N 1
ATOM 670 C CA . GLU A 1 86 ? -2.113 -5.213 1.210 1.00 93.81 86 GLU A CA 1
ATOM 671 C C . GLU A 1 86 ? -1.647 -5.181 2.671 1.00 93.81 86 GLU A C 1
ATOM 673 O O . GLU A 1 86 ? -2.430 -4.867 3.571 1.00 93.81 86 GLU A O 1
ATOM 678 N N . VAL A 1 87 ? -0.354 -5.420 2.909 1.00 91.50 87 VAL A N 1
ATOM 679 C CA . VAL A 1 87 ? 0.238 -5.377 4.253 1.00 91.50 87 VAL A CA 1
ATOM 680 C C . VAL A 1 87 ? 0.069 -3.993 4.881 1.00 91.50 87 VAL A C 1
ATOM 682 O O . VAL A 1 87 ? -0.286 -3.891 6.061 1.00 91.50 87 VAL A O 1
ATOM 685 N N . PHE A 1 88 ? 0.270 -2.919 4.115 1.00 93.12 88 PHE A N 1
ATOM 686 C CA . PHE A 1 88 ? 0.053 -1.560 4.614 1.00 93.12 88 PHE A CA 1
ATOM 687 C C . PHE A 1 88 ? -1.407 -1.324 5.017 1.00 93.12 88 PHE A C 1
ATOM 689 O O . PHE A 1 88 ? -1.676 -0.913 6.154 1.00 93.12 88 PHE A O 1
ATOM 696 N N . LEU A 1 89 ? -2.354 -1.676 4.145 1.00 90.31 89 LEU A N 1
ATOM 697 C CA . LEU A 1 89 ? -3.785 -1.524 4.410 1.00 90.31 89 LEU A CA 1
ATOM 698 C C . LEU A 1 89 ? -4.232 -2.319 5.640 1.00 90.31 89 LEU A C 1
ATOM 700 O O . LEU A 1 89 ? -4.960 -1.788 6.488 1.00 90.31 89 LEU A O 1
ATOM 704 N N . GLN A 1 90 ? -3.752 -3.557 5.782 1.00 83.31 90 GLN A N 1
ATOM 705 C CA . GLN A 1 90 ? -4.013 -4.405 6.947 1.00 83.31 90 GLN A CA 1
ATOM 706 C C . GLN A 1 90 ? -3.492 -3.791 8.253 1.00 83.31 90 GLN A C 1
ATOM 708 O O . GLN A 1 90 ? -4.030 -4.093 9.321 1.00 83.31 90 GLN A O 1
ATOM 713 N N . ASN A 1 91 ? -2.470 -2.934 8.195 1.00 85.62 91 ASN A N 1
ATOM 714 C CA . ASN A 1 91 ? -1.907 -2.224 9.348 1.00 85.62 91 ASN A CA 1
ATOM 715 C C . ASN A 1 91 ? -2.460 -0.801 9.527 1.00 85.62 91 ASN A C 1
ATOM 717 O O . ASN A 1 91 ? -2.022 -0.085 10.429 1.00 85.62 91 ASN A O 1
ATOM 721 N N . GLY A 1 92 ? -3.453 -0.412 8.723 1.00 86.31 92 GLY A N 1
ATOM 722 C CA . GLY A 1 92 ? -4.116 0.885 8.814 1.00 86.31 92 GLY A CA 1
ATOM 723 C C . GLY A 1 92 ? -3.387 2.032 8.119 1.00 86.31 92 GLY A C 1
ATOM 724 O O . GLY A 1 92 ? -3.759 3.184 8.339 1.00 86.31 92 GLY A O 1
ATOM 725 N N . ILE A 1 93 ? -2.394 1.712 7.291 1.00 91.94 93 ILE A N 1
ATOM 726 C CA . ILE A 1 93 ? -1.623 2.658 6.489 1.00 91.94 93 ILE A CA 1
ATOM 727 C C . ILE A 1 93 ? -2.259 2.683 5.100 1.00 91.94 93 ILE A C 1
ATOM 729 O O . ILE A 1 93 ? -2.179 1.707 4.357 1.00 91.94 93 ILE A O 1
ATOM 733 N N . ASP A 1 94 ? -2.964 3.766 4.788 1.00 93.31 94 ASP A N 1
ATOM 734 C CA . ASP A 1 94 ? -3.766 3.900 3.568 1.00 93.31 94 ASP A CA 1
ATOM 735 C C . ASP A 1 94 ? -3.374 5.095 2.699 1.00 93.31 94 ASP A C 1
ATOM 737 O O . ASP A 1 94 ? -3.925 5.251 1.615 1.00 93.31 94 ASP A O 1
ATOM 741 N N . THR A 1 95 ? -2.404 5.900 3.125 1.00 94.81 95 THR A N 1
ATOM 742 C CA . THR A 1 95 ? -1.914 7.040 2.354 1.00 94.81 95 THR A CA 1
ATOM 743 C C . THR A 1 95 ? -0.736 6.645 1.466 1.00 94.81 95 THR A C 1
ATOM 745 O O . THR A 1 95 ? 0.310 6.223 1.962 1.00 94.81 95 THR A O 1
ATOM 748 N N . VAL A 1 96 ? -0.885 6.816 0.155 1.00 94.12 96 VAL A N 1
ATOM 749 C CA . VAL A 1 96 ? 0.152 6.598 -0.860 1.00 94.12 96 VAL A CA 1
ATOM 750 C C . VAL A 1 96 ? 0.600 7.953 -1.389 1.00 94.12 96 VAL A C 1
ATOM 752 O O . VAL A 1 96 ? -0.233 8.744 -1.820 1.00 94.12 96 VAL A O 1
ATOM 755 N N . MET A 1 97 ? 1.908 8.199 -1.360 1.00 91.12 97 MET A N 1
ATOM 756 C CA . MET A 1 97 ? 2.506 9.420 -1.888 1.00 91.12 97 MET A CA 1
ATOM 757 C C . MET A 1 97 ? 3.112 9.165 -3.263 1.00 91.12 97 MET A C 1
ATOM 759 O O . MET A 1 97 ? 4.007 8.321 -3.431 1.00 91.12 97 MET A O 1
ATOM 763 N N . GLY A 1 98 ? 2.657 9.940 -4.234 1.00 83.19 98 GLY A N 1
ATOM 764 C CA . GLY A 1 98 ? 3.175 9.933 -5.590 1.00 83.19 98 GLY A CA 1
ATOM 765 C C . GLY A 1 98 ? 2.063 9.940 -6.622 1.00 83.19 98 GLY A C 1
ATOM 766 O O . GLY A 1 98 ? 0.957 9.461 -6.387 1.00 8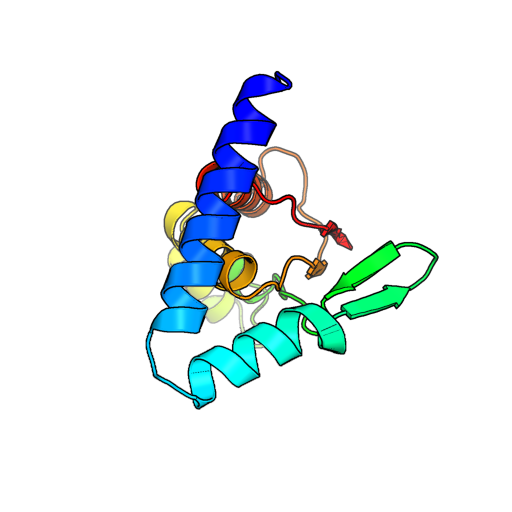3.19 98 GLY A O 1
ATOM 767 N N . SER A 1 99 ? 2.399 10.456 -7.800 1.00 70.12 99 SER A N 1
ATOM 768 C CA . SER A 1 99 ? 1.465 10.574 -8.910 1.00 70.12 99 SER A CA 1
ATOM 769 C C . SER A 1 99 ? 1.525 9.323 -9.791 1.00 70.12 99 SER A C 1
ATOM 771 O O . SER A 1 99 ? 2.503 9.143 -10.525 1.00 70.12 99 SER A O 1
ATOM 773 N N . PRO A 1 100 ? 0.529 8.419 -9.744 1.00 69.12 100 PRO A N 1
ATOM 774 C CA . PRO A 1 100 ? 0.412 7.393 -10.766 1.00 69.12 100 PRO A CA 1
ATOM 775 C C . PRO A 1 100 ? 0.183 8.056 -12.129 1.00 69.12 100 PRO A C 1
ATOM 777 O O . PRO A 1 100 ? -0.782 8.794 -12.319 1.00 69.12 100 PRO A O 1
ATOM 780 N N . SER A 1 101 ? 1.052 7.771 -13.099 1.00 65.44 101 SER A N 1
ATOM 781 C CA . SER A 1 101 ? 0.974 8.309 -14.463 1.00 65.44 101 SER A CA 1
ATOM 782 C C . SER A 1 101 ? -0.162 7.648 -15.264 1.00 65.44 101 SER A C 1
ATOM 784 O O . SER A 1 101 ? 0.074 6.847 -16.166 1.00 65.44 101 SER A O 1
ATOM 786 N N . GLY A 1 102 ? -1.412 7.936 -14.897 1.00 64.69 102 GLY A N 1
ATOM 787 C CA . GLY A 1 102 ? -2.618 7.487 -15.597 1.00 64.69 102 GLY A CA 1
ATOM 788 C C . GLY A 1 102 ? -3.210 6.138 -15.139 1.00 64.69 102 GLY A C 1
ATOM 789 O O . GLY A 1 102 ? -2.660 5.443 -14.274 1.00 64.69 102 GLY A O 1
ATOM 790 N N . PRO A 1 103 ? -4.369 5.752 -15.711 1.00 63.00 103 PRO A N 1
ATOM 791 C CA . PRO A 1 103 ? -5.122 4.557 -15.313 1.00 63.00 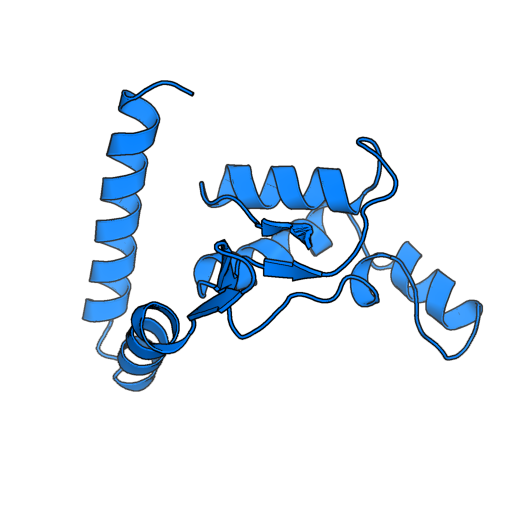103 PRO A CA 1
ATOM 792 C C . PRO A 1 103 ? -4.399 3.245 -15.644 1.00 63.00 103 PRO A C 1
ATOM 794 O O . PRO A 1 103 ? -4.601 2.236 -14.964 1.00 63.00 103 PRO A O 1
ATOM 797 N N . ASP A 1 104 ? -3.524 3.261 -16.652 1.00 71.44 104 ASP A N 1
ATOM 798 C CA . ASP A 1 104 ? -2.804 2.075 -17.105 1.00 71.44 104 ASP A CA 1
ATOM 799 C C . ASP A 1 104 ? -1.502 1.785 -16.367 1.00 71.44 104 ASP A C 1
ATOM 801 O O . ASP A 1 104 ? -0.960 0.682 -16.513 1.00 71.44 104 ASP A O 1
ATOM 805 N N . CYS A 1 105 ? -1.053 2.719 -15.525 1.00 86.56 105 CYS A N 1
ATOM 806 C CA . CYS A 1 105 ? 0.120 2.559 -14.682 1.00 86.56 105 CYS A CA 1
ATOM 807 C C . CYS A 1 105 ? 0.008 1.294 -13.808 1.00 86.56 105 CYS A C 1
ATOM 809 O O . CYS A 1 105 ? -1.030 1.016 -13.194 1.00 86.56 105 CYS A O 1
ATOM 811 N N . VAL A 1 106 ? 1.107 0.535 -13.717 1.00 90.94 106 VAL A N 1
ATOM 812 C CA . VAL A 1 106 ? 1.200 -0.688 -12.899 1.00 90.94 106 VAL A CA 1
ATOM 813 C C . VAL A 1 106 ? 0.809 -0.433 -11.441 1.00 90.94 106 VAL A C 1
ATOM 815 O O . VAL A 1 106 ? 0.139 -1.266 -10.829 1.00 90.94 106 VAL A O 1
ATOM 818 N N . LEU A 1 107 ? 1.154 0.745 -10.912 1.00 92.00 107 LEU A N 1
ATOM 819 C CA . LEU A 1 107 ? 0.815 1.157 -9.557 1.00 92.00 107 LEU A CA 1
ATOM 820 C C . LEU A 1 107 ? -0.695 1.358 -9.392 1.00 92.00 107 LEU A C 1
ATOM 822 O O . LEU A 1 107 ? -1.264 0.816 -8.452 1.00 92.00 107 LEU A O 1
ATOM 826 N N . THR A 1 108 ? -1.367 2.051 -10.318 1.00 91.88 108 THR A N 1
ATOM 827 C CA . THR A 1 108 ? -2.830 2.243 -10.280 1.00 91.88 108 THR A CA 1
ATOM 828 C C . THR A 1 108 ? -3.564 0.906 -10.254 1.00 91.88 108 THR A C 1
ATOM 830 O O . THR A 1 108 ? -4.482 0.695 -9.457 1.00 91.88 108 THR A O 1
ATOM 833 N N . LYS A 1 109 ? -3.126 -0.034 -11.098 1.00 93.62 109 LYS A N 1
ATOM 834 C CA . LYS A 1 109 ? -3.695 -1.385 -11.171 1.00 93.62 109 LYS A CA 1
ATOM 835 C C . LYS A 1 109 ? -3.442 -2.174 -9.882 1.00 93.62 109 LYS A C 1
ATOM 837 O O . LYS A 1 109 ? -4.361 -2.814 -9.376 1.00 93.62 109 LYS A O 1
ATOM 842 N N . ALA A 1 110 ? -2.238 -2.087 -9.317 1.00 94.88 110 ALA A N 1
ATOM 843 C CA . ALA A 1 110 ? -1.893 -2.742 -8.057 1.00 94.88 110 ALA A CA 1
ATOM 844 C C . ALA A 1 110 ? -2.646 -2.155 -6.849 1.00 94.88 110 ALA A C 1
ATOM 846 O O . ALA A 1 110 ? -3.107 -2.910 -5.995 1.00 94.88 110 ALA A O 1
ATOM 847 N N . ILE A 1 111 ? -2.831 -0.830 -6.801 1.00 94.38 111 ILE A N 1
ATOM 848 C CA . ILE A 1 111 ? -3.666 -0.157 -5.796 1.00 94.38 111 ILE A CA 1
ATOM 849 C C . ILE A 1 111 ? -5.094 -0.677 -5.896 1.00 94.38 111 ILE A C 1
ATOM 851 O O . ILE A 1 111 ? -5.654 -1.106 -4.892 1.00 94.38 111 ILE A O 1
ATOM 855 N N . LYS A 1 112 ? -5.679 -0.706 -7.100 1.00 93.38 112 LYS A N 1
ATOM 856 C CA . LYS A 1 112 ? -7.040 -1.221 -7.295 1.00 93.38 112 LYS A CA 1
ATOM 857 C C . LYS A 1 112 ? -7.173 -2.664 -6.803 1.00 93.38 112 LYS A C 1
ATOM 859 O O . LYS A 1 112 ? -8.141 -2.973 -6.113 1.00 93.38 112 LYS A O 1
ATOM 864 N N . ASP A 1 113 ? -6.194 -3.519 -7.087 1.00 94.75 113 ASP A N 1
ATOM 865 C CA . ASP A 1 113 ? -6.187 -4.901 -6.601 1.00 94.75 113 ASP A CA 1
ATOM 866 C C . ASP A 1 113 ? -6.109 -4.979 -5.076 1.00 94.75 113 ASP A C 1
ATOM 868 O O . ASP A 1 113 ? -6.904 -5.691 -4.466 1.00 94.75 113 ASP A O 1
ATOM 872 N N . ALA A 1 114 ? -5.200 -4.231 -4.448 1.00 94.38 114 ALA A N 1
ATO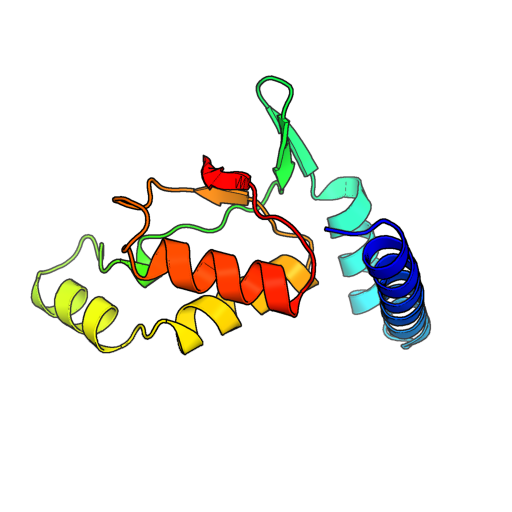M 873 C CA . ALA A 1 114 ? -5.062 -4.204 -2.994 1.00 94.38 114 ALA A CA 1
ATOM 874 C C . ALA A 1 114 ? -6.334 -3.673 -2.314 1.00 94.38 114 ALA A C 1
ATOM 876 O O . ALA A 1 114 ? -6.815 -4.261 -1.346 1.00 94.38 114 ALA A O 1
ATOM 877 N N . GLN A 1 115 ? -6.933 -2.611 -2.862 1.00 92.81 115 GLN A N 1
ATOM 878 C CA . GLN A 1 115 ? -8.201 -2.069 -2.378 1.00 92.81 115 GLN A CA 1
ATOM 879 C C . GLN A 1 115 ? -9.352 -3.067 -2.527 1.00 92.81 115 GLN A C 1
ATOM 881 O O . GLN A 1 115 ? -10.198 -3.133 -1.642 1.00 92.81 115 GLN A O 1
ATOM 886 N N . ASN A 1 116 ? -9.398 -3.835 -3.619 1.00 91.56 116 ASN A N 1
ATOM 887 C CA . ASN A 1 116 ? -10.430 -4.850 -3.837 1.00 91.56 116 ASN A CA 1
ATOM 888 C C . ASN A 1 116 ? -10.259 -6.044 -2.892 1.00 91.56 116 ASN A C 1
ATOM 890 O O . ASN A 1 116 ? -11.244 -6.514 -2.332 1.00 91.56 116 ASN A O 1
ATOM 894 N N . ARG A 1 117 ? -9.020 -6.510 -2.687 1.00 87.38 117 ARG A N 1
ATOM 895 C CA . ARG A 1 117 ? -8.705 -7.625 -1.779 1.00 87.38 117 ARG A CA 1
ATOM 896 C C . ARG A 1 117 ? -8.985 -7.273 -0.324 1.00 87.38 117 ARG A C 1
ATOM 898 O O . ARG A 1 117 ? -9.554 -8.078 0.400 1.00 87.38 117 ARG A O 1
ATOM 905 N N . ILE A 1 118 ? -8.598 -6.067 0.094 1.00 83.94 118 ILE A N 1
ATOM 906 C CA . ILE A 1 118 ? -8.756 -5.624 1.482 1.00 83.94 118 ILE A CA 1
ATOM 907 C C . ILE A 1 118 ? -10.083 -4.921 1.729 1.00 83.94 118 ILE A C 1
ATOM 909 O O . ILE A 1 118 ? -10.468 -4.803 2.878 1.00 83.94 118 ILE A O 1
ATOM 913 N N . GLY A 1 119 ? -10.786 -4.432 0.708 1.00 82.06 119 GLY A N 1
ATOM 914 C CA . GLY A 1 119 ? -12.022 -3.658 0.872 1.00 82.06 119 GLY A CA 1
ATOM 915 C C . GLY A 1 119 ? -11.809 -2.271 1.494 1.00 82.06 119 GLY A C 1
ATOM 916 O O . GLY A 1 119 ? -12.736 -1.677 2.049 1.00 82.06 119 GLY A O 1
ATOM 917 N N . ARG A 1 120 ? -10.588 -1.726 1.450 1.00 83.06 120 ARG A N 1
ATOM 918 C CA . ARG A 1 120 ? -10.260 -0.392 1.978 1.00 83.06 120 ARG A CA 1
ATOM 919 C C . ARG A 1 120 ? -9.702 0.479 0.868 1.00 83.06 120 ARG A C 1
ATOM 921 O O . ARG A 1 120 ? -8.840 0.033 0.126 1.00 83.06 120 ARG A O 1
ATOM 928 N N . ARG A 1 121 ? -10.181 1.720 0.772 1.00 89.75 121 ARG A N 1
ATOM 929 C CA . ARG A 1 121 ? -9.642 2.703 -0.174 1.00 89.75 121 ARG A CA 1
ATOM 930 C C . ARG A 1 121 ? -8.296 3.226 0.314 1.00 89.75 121 ARG A C 1
ATOM 932 O O . ARG A 1 121 ? -8.126 3.430 1.515 1.00 89.75 121 ARG A O 1
ATOM 939 N N . MET A 1 122 ? -7.389 3.457 -0.623 1.00 92.12 122 MET A N 1
ATOM 940 C CA . MET A 1 122 ? -6.179 4.230 -0.393 1.00 92.12 122 MET A CA 1
ATOM 941 C C . MET A 1 122 ? -6.432 5.695 -0.747 1.00 92.12 122 MET A C 1
ATOM 943 O O . MET A 1 122 ? -7.280 6.008 -1.584 1.00 92.12 122 MET A O 1
ATOM 947 N N . ILE A 1 123 ? -5.705 6.582 -0.083 1.00 92.88 123 ILE A N 1
ATOM 948 C CA . ILE A 1 123 ? -5.690 8.018 -0.340 1.00 92.88 123 ILE A CA 1
ATOM 949 C C . ILE A 1 123 ? -4.412 8.302 -1.118 1.00 92.88 123 ILE A C 1
ATOM 951 O O . ILE A 1 123 ? -3.325 7.988 -0.636 1.00 92.88 123 ILE A O 1
ATOM 955 N N . LEU A 1 124 ? -4.553 8.861 -2.315 1.00 91.00 124 LEU A N 1
ATOM 956 C CA . LEU A 1 124 ? -3.428 9.296 -3.135 1.00 91.00 124 LEU A CA 1
ATOM 957 C C . LEU A 1 124 ? -3.195 10.785 -2.893 1.00 91.00 124 LEU A C 1
ATOM 959 O O . LEU A 1 124 ? -4.150 11.562 -2.957 1.00 91.00 124 LEU A O 1
ATOM 963 N N . ILE A 1 125 ? -1.947 11.141 -2.605 1.00 86.69 125 ILE A N 1
ATOM 964 C CA . ILE A 1 125 ? -1.460 12.517 -2.453 1.00 86.69 125 ILE A CA 1
ATOM 965 C C . ILE A 1 125 ? -0.220 12.747 -3.306 1.00 86.69 125 ILE A C 1
ATOM 967 O O . ILE A 1 125 ? 0.591 11.799 -3.460 1.00 86.69 125 ILE A O 1
#

Organism: NCBI:txid412755

Radius of gyration: 16.39 Å; chains: 1; bounding box: 47×33×41 Å

Sequence (125 aa):
MSKSISFLYQLARTANDIEKLASGDPKRIARRAKNKYIGRTVVGGVSVSRMIIGTNWFLGYSHTSRAKDRFITGYQTRGRIAGILEVFLQNGIDTVMGSPSGPDCVLTKAIKDAQNRIGRRMILI